Protein AF-A0A6I6CBY4-F1 (afdb_monomer_lite)

Radius of gyration: 18.05 Å; chains: 1; bounding box: 52×43×40 Å

Organism: NCBI:txid324079

Secondary structure (DSSP, 8-state):
------S---------------------------------S-PPPHHHHHHHHHHHHHHHHHHHHHHHHS---HHHHHHHHHHHHHHHHHHHHHHHHHGGGS-TT--SPP--SHHHHHHHHHHHHHHHHHH-HHHHHHHHHHHHHHHHHHH-

pLDDT: mean 78.22, std 24.09, range [28.89, 97.88]

Structure (mmCIF, N/CA/C/O backbone):
data_AF-A0A6I6CBY4-F1
#
_entry.id   AF-A0A6I6CBY4-F1
#
loop_
_atom_site.group_PDB
_atom_site.id
_atom_site.type_symbol
_atom_site.label_atom_id
_atom_site.label_alt_id
_atom_site.label_comp_id
_atom_site.label_asym_id
_atom_site.label_entity_id
_atom_site.label_seq_id
_atom_site.pdbx_PDB_ins_code
_atom_site.Cartn_x
_atom_site.Cartn_y
_atom_site.Cartn_z
_atom_site.occupancy
_atom_site.B_iso_or_equiv
_atom_site.auth_seq_id
_atom_site.auth_comp_id
_atom_site.auth_asym_id
_atom_site.auth_atom_id
_atom_site.pdbx_PDB_model_num
ATOM 1 N N . MET A 1 1 ? -28.819 25.501 15.935 1.00 36.28 1 MET A N 1
ATOM 2 C CA . MET A 1 1 ? -27.438 25.948 16.217 1.00 36.28 1 MET A CA 1
ATOM 3 C C . MET A 1 1 ? -26.568 25.589 15.015 1.00 36.28 1 MET A C 1
ATOM 5 O O . MET A 1 1 ? -26.694 24.476 14.537 1.00 36.28 1 MET A O 1
ATOM 9 N N . LYS A 1 2 ? -25.831 26.589 14.496 1.00 33.28 2 LYS A N 1
ATOM 10 C CA . LYS A 1 2 ? -24.660 26.590 13.577 1.00 33.28 2 LYS A CA 1
ATOM 11 C C . LYS A 1 2 ? -24.433 25.299 12.753 1.00 33.28 2 LYS A C 1
ATOM 13 O O . LYS A 1 2 ? -23.979 24.310 13.299 1.00 33.28 2 LYS A O 1
ATOM 18 N N . LYS A 1 3 ? -24.837 25.220 11.476 1.00 43.25 3 LYS A N 1
ATOM 19 C CA . LYS A 1 3 ? -24.067 25.630 10.272 1.00 43.25 3 LYS A CA 1
ATOM 20 C C . LYS A 1 3 ? -22.561 25.309 10.349 1.00 43.25 3 LYS A C 1
ATOM 22 O O . LYS A 1 3 ? -21.794 26.167 10.767 1.00 43.25 3 LYS A O 1
ATOM 27 N N . LEU A 1 4 ? -22.182 24.127 9.856 1.00 42.66 4 LEU A N 1
ATOM 28 C CA . LEU A 1 4 ? -20.872 23.824 9.258 1.00 42.66 4 LEU A CA 1
ATOM 29 C C . LEU A 1 4 ? -21.092 23.006 7.970 1.00 42.66 4 LEU A C 1
ATOM 31 O O . LEU A 1 4 ? -20.693 21.859 7.841 1.00 42.66 4 LEU A O 1
ATOM 35 N N . LEU A 1 5 ? -21.802 23.618 7.021 1.00 47.25 5 LEU A N 1
ATOM 36 C CA . LEU A 1 5 ? -21.558 23.381 5.600 1.00 47.25 5 LEU A CA 1
ATOM 37 C C . LEU A 1 5 ? -20.353 24.253 5.239 1.00 47.25 5 LEU A C 1
ATOM 39 O O . LEU A 1 5 ? -20.482 25.475 5.352 1.00 47.25 5 LEU A O 1
ATOM 43 N N . SER A 1 6 ? -19.237 23.632 4.843 1.00 42.22 6 SER A N 1
ATOM 44 C CA . SER A 1 6 ? -18.081 24.152 4.072 1.00 42.22 6 SER A CA 1
ATOM 45 C C . SER A 1 6 ? -16.768 23.650 4.681 1.00 42.22 6 SER A C 1
ATOM 47 O O . SER A 1 6 ? -16.496 24.007 5.819 1.00 42.22 6 SER A O 1
ATOM 49 N N . LEU A 1 7 ? -15.982 22.902 3.886 1.00 40.72 7 LEU A N 1
ATOM 50 C CA . LEU A 1 7 ? -14.691 22.209 4.127 1.00 40.72 7 LEU A CA 1
ATOM 51 C C . LEU A 1 7 ? -14.928 20.686 4.075 1.00 40.72 7 LEU A C 1
ATOM 53 O O . LEU A 1 7 ? -15.318 20.112 5.074 1.00 40.72 7 LEU A O 1
ATOM 57 N N . LEU A 1 8 ? -14.816 19.960 2.959 1.00 42.56 8 LEU A N 1
ATOM 58 C CA . LEU A 1 8 ? -13.943 20.109 1.797 1.00 42.56 8 LEU A CA 1
ATOM 59 C C . LEU A 1 8 ? -14.750 20.080 0.486 1.00 42.56 8 LEU A C 1
ATOM 61 O O . LEU A 1 8 ? -15.065 19.032 -0.066 1.00 42.56 8 LEU A O 1
ATOM 65 N N . GLY A 1 9 ? -15.036 21.263 -0.048 1.00 39.62 9 GLY A N 1
ATOM 66 C CA . GLY A 1 9 ? -15.178 21.456 -1.485 1.00 39.62 9 GLY A CA 1
ATOM 67 C C . GLY A 1 9 ? -13.878 22.068 -1.988 1.00 39.62 9 GLY A C 1
ATOM 68 O O . GLY A 1 9 ? -13.760 23.287 -1.984 1.00 39.62 9 GLY A O 1
ATOM 69 N N . ALA A 1 10 ? -12.893 21.235 -2.333 1.00 45.28 10 ALA A N 1
ATOM 70 C CA . ALA A 1 10 ? -11.684 21.634 -3.061 1.00 45.28 10 ALA A CA 1
ATOM 71 C C . ALA A 1 10 ? -10.936 20.413 -3.633 1.00 45.28 10 ALA A C 1
ATOM 73 O O . ALA A 1 10 ? -9.738 20.267 -3.447 1.00 45.28 10 ALA A O 1
ATOM 74 N N . MET A 1 11 ? -11.636 19.546 -4.362 1.00 42.03 11 MET A N 1
ATOM 75 C CA . MET A 1 11 ? -11.026 18.826 -5.488 1.00 42.03 11 MET A CA 1
ATOM 76 C C . MET A 1 11 ? -11.935 18.998 -6.706 1.00 42.03 11 MET A C 1
ATOM 78 O O . MET A 1 11 ? -12.418 18.062 -7.329 1.00 42.03 11 MET A O 1
ATOM 82 N N . GLY A 1 12 ? -12.247 20.264 -6.990 1.00 35.22 12 GLY A N 1
ATOM 83 C CA . GLY A 1 12 ? -12.874 20.662 -8.235 1.00 35.22 12 GLY A CA 1
ATOM 84 C C . GLY A 1 12 ? -11.815 20.752 -9.326 1.00 35.22 12 GLY A C 1
ATOM 85 O O . GLY A 1 12 ? -10.991 21.656 -9.299 1.00 35.22 12 GLY A O 1
ATOM 86 N N . MET A 1 13 ? -11.913 19.833 -10.284 1.00 40.59 13 MET A N 1
ATOM 87 C CA . MET A 1 13 ? -11.533 19.991 -11.689 1.00 40.59 13 MET A CA 1
ATOM 88 C C . MET A 1 13 ? -10.071 20.346 -11.993 1.00 40.59 13 MET A C 1
ATOM 90 O O . MET A 1 13 ? -9.688 21.509 -12.065 1.00 40.59 13 MET A O 1
ATOM 94 N N . VAL A 1 14 ? -9.327 19.331 -12.433 1.00 37.75 14 VAL A N 1
ATOM 95 C CA . VAL A 1 14 ? -8.449 19.492 -13.597 1.00 37.75 14 VAL A CA 1
ATOM 96 C C . VAL A 1 14 ? -8.928 18.513 -14.666 1.00 37.75 14 VAL A C 1
ATOM 98 O O . VAL A 1 14 ? -8.346 17.464 -14.907 1.00 37.75 14 VAL A O 1
ATOM 101 N N . ALA A 1 15 ? -10.033 18.871 -15.320 1.00 46.22 15 ALA A N 1
ATOM 102 C CA . ALA A 1 15 ? -10.221 18.488 -16.709 1.00 46.22 15 ALA A CA 1
ATOM 103 C C . ALA A 1 15 ? -9.333 19.424 -17.540 1.00 46.22 15 ALA A C 1
ATOM 105 O O . ALA A 1 15 ? -9.783 20.454 -18.033 1.00 46.22 15 ALA A O 1
ATOM 106 N N . THR A 1 16 ? -8.051 19.090 -17.658 1.00 37.22 16 THR A N 1
ATOM 107 C CA . THR A 1 16 ? -7.245 19.561 -18.783 1.00 37.22 16 THR A CA 1
ATOM 108 C C . THR A 1 16 ? -7.003 18.356 -19.661 1.00 37.22 16 THR A C 1
ATOM 110 O O . THR A 1 16 ? -6.182 17.497 -19.350 1.00 37.22 16 THR A O 1
ATOM 113 N N . SER A 1 17 ? -7.750 18.292 -20.756 1.00 43.53 17 SER A N 1
ATOM 114 C CA . SER A 1 17 ? -7.393 17.519 -21.933 1.00 43.53 17 SER A CA 1
ATOM 115 C C . SER A 1 17 ? -6.027 17.991 -22.429 1.00 43.53 17 SER A C 1
ATOM 117 O O . SER A 1 17 ? -5.928 18.902 -23.248 1.00 43.53 17 SER A O 1
ATOM 119 N N . SER A 1 18 ? -4.978 17.383 -21.900 1.00 28.89 18 SER A N 1
ATOM 120 C CA . SER A 1 18 ? -3.645 17.434 -22.472 1.00 28.89 18 SER A CA 1
ATOM 121 C C . SER A 1 18 ? -3.073 16.052 -22.251 1.00 28.89 18 SER A C 1
ATOM 123 O O . SER A 1 18 ? -2.771 15.674 -21.123 1.00 28.89 18 SER A O 1
ATOM 125 N N . SER A 1 19 ? -2.989 15.280 -23.328 1.00 45.91 19 SER A N 1
ATOM 126 C CA . SER A 1 19 ? -2.188 14.070 -23.391 1.00 45.91 19 SER A CA 1
ATOM 127 C C . SER A 1 19 ? -0.743 14.461 -23.099 1.00 45.91 19 SER A C 1
ATOM 129 O O . SER A 1 19 ? 0.022 14.769 -24.008 1.00 45.91 19 SER A O 1
ATOM 131 N N . VAL A 1 20 ? -0.374 14.513 -21.825 1.00 33.72 20 VAL A N 1
ATOM 132 C CA . VAL A 1 20 ? 1.024 14.517 -21.430 1.00 33.72 20 VAL A CA 1
ATOM 133 C C . VAL A 1 20 ? 1.330 13.063 -21.156 1.00 33.72 20 VAL A C 1
ATOM 135 O O . VAL A 1 20 ? 1.165 12.566 -20.046 1.00 33.72 20 VAL A O 1
ATOM 138 N N . ALA A 1 21 ? 1.734 12.363 -22.217 1.00 40.25 21 ALA A N 1
ATOM 139 C CA . ALA A 1 21 ? 2.659 11.264 -22.038 1.00 40.25 21 ALA A CA 1
ATOM 140 C C . ALA A 1 21 ? 3.824 11.863 -21.246 1.00 40.25 21 ALA A C 1
ATOM 142 O O . ALA A 1 21 ? 4.615 12.640 -21.787 1.00 40.25 21 ALA A O 1
ATOM 143 N N . VAL A 1 22 ? 3.862 11.599 -19.941 1.00 36.16 22 VAL A N 1
ATOM 144 C CA . VAL A 1 22 ? 5.054 11.855 -19.147 1.00 36.16 22 VAL A CA 1
ATOM 145 C C . VAL A 1 22 ? 6.047 10.839 -19.674 1.00 36.16 22 VAL A C 1
ATOM 147 O O . VAL A 1 22 ? 6.056 9.682 -19.265 1.00 36.16 22 VAL A O 1
ATOM 150 N N . ALA A 1 23 ? 6.797 11.252 -20.693 1.00 36.75 23 ALA A N 1
ATOM 151 C CA . ALA A 1 23 ? 7.976 10.544 -21.124 1.00 36.75 23 ALA A CA 1
ATOM 152 C C . ALA A 1 23 ? 8.842 10.411 -19.874 1.00 36.75 23 ALA A C 1
ATOM 154 O O . ALA A 1 23 ? 9.365 11.407 -19.369 1.00 36.75 23 ALA A O 1
ATOM 155 N N . CYS A 1 24 ? 8.912 9.191 -19.339 1.00 39.94 24 CYS A N 1
ATOM 156 C CA . CYS A 1 24 ? 9.954 8.784 -18.419 1.00 39.94 24 CYS A CA 1
ATOM 157 C C . CYS A 1 24 ? 11.262 9.199 -19.086 1.00 39.94 24 CYS A C 1
ATOM 159 O O . CYS A 1 24 ? 11.639 8.641 -20.116 1.00 39.94 24 CYS A O 1
ATOM 161 N N . GLY A 1 25 ? 11.863 10.276 -18.583 1.00 32.94 25 GLY A N 1
ATOM 162 C CA . GLY A 1 25 ? 13.122 10.770 -19.099 1.00 32.94 25 GLY A CA 1
ATOM 163 C C . GLY A 1 25 ? 14.129 9.639 -19.017 1.00 32.94 25 GLY A C 1
ATOM 164 O O . GLY A 1 25 ? 14.430 9.157 -17.927 1.00 32.94 25 GLY A O 1
ATOM 165 N N . ASN A 1 26 ? 14.599 9.205 -20.184 1.00 44.56 26 ASN A N 1
ATOM 166 C CA . ASN A 1 26 ? 15.869 8.521 -20.314 1.00 44.56 26 ASN A CA 1
ATOM 167 C C . ASN A 1 26 ? 16.927 9.397 -19.641 1.00 44.56 26 ASN A C 1
ATOM 169 O O . ASN A 1 26 ? 17.328 10.408 -20.213 1.00 44.56 26 ASN A O 1
ATOM 173 N N . ASP A 1 27 ? 17.394 8.975 -18.476 1.00 39.56 27 ASP A N 1
ATOM 174 C CA . ASP A 1 27 ? 18.787 9.169 -18.113 1.00 39.56 27 ASP A CA 1
ATOM 175 C C . ASP A 1 27 ? 19.404 7.788 -17.912 1.00 39.56 27 ASP A C 1
ATOM 177 O O . ASP A 1 27 ? 19.101 7.037 -16.982 1.00 39.56 27 ASP A O 1
ATOM 181 N N . ASP A 1 28 ? 20.226 7.440 -18.894 1.00 46.62 28 ASP A N 1
ATOM 182 C CA . ASP A 1 28 ? 21.094 6.285 -18.915 1.00 46.62 28 ASP A CA 1
ATOM 183 C C . ASP A 1 28 ? 22.046 6.264 -17.707 1.00 46.62 28 ASP A C 1
ATOM 185 O O . ASP A 1 28 ? 22.481 7.287 -17.181 1.00 46.62 28 ASP A O 1
ATOM 189 N N . THR A 1 29 ? 22.500 5.048 -17.394 1.00 42.84 29 THR A N 1
ATOM 190 C CA . THR A 1 29 ? 23.693 4.693 -16.603 1.00 42.84 29 THR A CA 1
ATOM 191 C C . THR A 1 29 ? 23.651 4.858 -15.076 1.00 42.84 29 THR A C 1
ATOM 193 O O . THR A 1 29 ? 24.154 5.824 -14.513 1.00 42.84 29 THR A O 1
ATOM 196 N N . LYS A 1 30 ? 23.296 3.762 -14.387 1.00 33.50 30 LYS A N 1
ATOM 197 C CA . LYS A 1 30 ? 24.282 2.874 -13.728 1.00 33.50 30 LYS A CA 1
ATOM 198 C C . LYS A 1 30 ? 23.627 1.573 -13.253 1.00 33.50 30 LYS A C 1
ATOM 200 O O . LYS A 1 30 ? 22.720 1.570 -12.430 1.00 33.50 30 LYS A O 1
ATOM 205 N N . LYS A 1 31 ? 24.125 0.453 -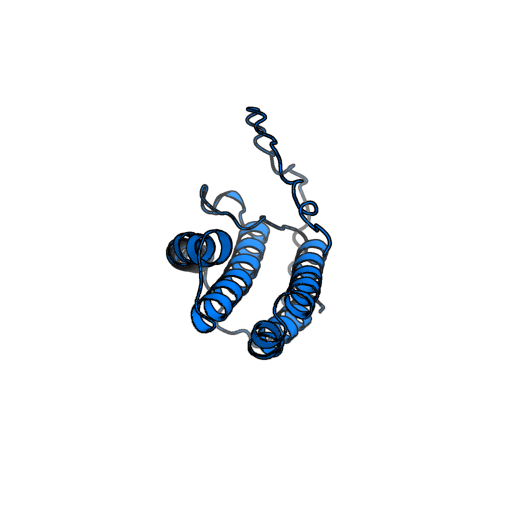13.788 1.00 42.00 31 LYS A N 1
ATOM 206 C CA . LYS A 1 31 ? 23.988 -0.877 -13.187 1.00 42.00 31 LYS A CA 1
ATOM 207 C C . LYS A 1 31 ? 24.752 -0.861 -11.865 1.00 42.00 31 LYS A C 1
ATOM 209 O O . LYS A 1 31 ? 25.959 -1.078 -11.890 1.00 42.00 31 LYS A O 1
ATOM 214 N N . ASP A 1 32 ? 24.067 -0.669 -10.749 1.00 31.92 32 ASP A N 1
ATOM 215 C CA . ASP A 1 32 ? 24.584 -1.132 -9.467 1.00 31.92 32 ASP A CA 1
ATOM 216 C C . ASP A 1 32 ? 23.878 -2.441 -9.132 1.00 31.92 32 ASP A C 1
ATOM 218 O O . ASP A 1 32 ? 22.689 -2.514 -8.832 1.00 31.92 32 ASP A O 1
ATOM 222 N N . SER A 1 33 ? 24.644 -3.508 -9.344 1.00 42.62 33 SER A N 1
ATOM 223 C CA . SER A 1 33 ? 24.302 -4.873 -8.979 1.00 42.62 33 SER A CA 1
ATOM 224 C C . SER A 1 33 ? 24.484 -4.994 -7.472 1.00 42.62 33 SER A C 1
ATOM 226 O O . SER A 1 33 ? 25.548 -5.412 -7.024 1.00 42.62 33 SER A O 1
ATOM 228 N N . ASP A 1 34 ? 23.484 -4.590 -6.694 1.00 35.72 34 ASP A N 1
ATOM 229 C CA . ASP A 1 34 ? 23.506 -4.831 -5.254 1.00 35.72 34 ASP A CA 1
ATOM 230 C C . ASP A 1 34 ? 22.854 -6.187 -4.962 1.00 35.72 34 ASP A C 1
ATOM 232 O O . ASP A 1 34 ? 21.641 -6.336 -4.825 1.00 35.72 34 ASP A O 1
ATOM 236 N N . SER A 1 35 ? 23.700 -7.217 -4.974 1.00 41.91 35 SER A N 1
ATOM 237 C CA . SER A 1 35 ? 23.389 -8.580 -4.547 1.00 41.91 35 SER A CA 1
ATOM 238 C C . SER A 1 35 ? 23.310 -8.620 -3.015 1.00 41.91 35 SER A C 1
ATOM 240 O O . SER A 1 35 ? 24.173 -9.196 -2.346 1.00 41.91 35 SER A O 1
ATOM 242 N N . GLY A 1 36 ? 22.271 -8.003 -2.456 1.00 30.64 36 GLY A N 1
ATOM 243 C CA . GLY A 1 36 ? 21.900 -8.129 -1.051 1.00 30.64 36 GLY A CA 1
ATOM 244 C C . GLY A 1 36 ? 21.148 -9.436 -0.821 1.00 30.64 36 GLY A C 1
ATOM 245 O O . GLY A 1 36 ? 19.958 -9.538 -1.097 1.00 30.64 36 GLY A O 1
ATOM 246 N N . ASN A 1 37 ? 21.862 -10.451 -0.338 1.00 39.78 37 ASN A N 1
ATOM 247 C CA . ASN A 1 37 ? 21.312 -11.737 0.080 1.00 39.78 37 ASN A CA 1
ATOM 248 C C . ASN A 1 37 ? 20.510 -11.559 1.384 1.00 39.78 37 ASN A C 1
ATOM 250 O O . ASN A 1 37 ? 21.007 -11.848 2.472 1.00 39.78 37 ASN A O 1
ATOM 254 N N . GLU A 1 38 ? 19.287 -11.046 1.282 1.00 37.84 38 GLU A N 1
ATOM 255 C CA . GLU A 1 38 ? 18.284 -11.134 2.339 1.00 37.84 38 GLU A CA 1
ATOM 256 C C . GLU A 1 38 ? 17.363 -12.308 2.026 1.00 37.84 38 GLU A C 1
ATOM 258 O O . GLU A 1 38 ? 17.034 -12.565 0.872 1.00 37.84 38 GLU A O 1
ATOM 263 N N . THR A 1 39 ? 17.004 -13.071 3.053 1.00 41.09 39 THR A N 1
ATOM 264 C CA . THR A 1 39 ? 16.187 -14.283 2.960 1.00 41.09 39 THR A CA 1
ATOM 265 C C . THR A 1 39 ? 14.786 -13.900 2.480 1.00 41.09 39 THR A C 1
ATOM 267 O O . THR A 1 39 ? 13.889 -13.632 3.276 1.00 41.09 39 THR A O 1
ATOM 270 N N . SER A 1 40 ? 14.637 -13.774 1.166 1.00 40.59 40 SER A N 1
ATOM 271 C CA . SER A 1 40 ? 13.462 -13.238 0.508 1.00 40.59 40 SER A CA 1
ATOM 272 C C . SER A 1 40 ? 12.412 -14.332 0.366 1.00 40.59 40 SER A C 1
ATOM 274 O O . SER A 1 40 ? 12.693 -15.465 -0.031 1.00 40.59 40 SER A O 1
ATOM 276 N N . GLU A 1 41 ? 11.164 -13.989 0.688 1.00 46.50 41 GLU A N 1
ATOM 277 C CA . GLU A 1 41 ? 10.025 -14.658 0.061 1.00 46.50 41 GLU A CA 1
ATOM 278 C C . GLU A 1 41 ? 10.298 -14.763 -1.447 1.00 46.50 41 GLU A C 1
ATOM 280 O O . GLU A 1 41 ? 10.887 -13.826 -1.995 1.00 46.50 41 GLU A O 1
ATOM 285 N N . PRO A 1 42 ? 9.916 -15.865 -2.120 1.00 54.56 42 PRO A N 1
ATOM 286 C CA . PRO A 1 42 ? 10.210 -16.036 -3.536 1.00 54.56 42 PRO A CA 1
ATOM 287 C C . PRO A 1 42 ? 9.722 -14.807 -4.301 1.00 54.56 42 PRO A C 1
ATOM 289 O O . PRO A 1 42 ? 8.523 -14.524 -4.360 1.00 54.56 42 PRO A O 1
ATOM 292 N N . GLU A 1 43 ? 10.680 -14.037 -4.809 1.00 74.12 43 GLU A N 1
ATOM 293 C CA . GLU A 1 43 ? 10.402 -12.805 -5.521 1.00 74.12 43 GLU A CA 1
ATOM 294 C C . GLU A 1 43 ? 9.697 -13.195 -6.819 1.00 74.12 43 GLU A C 1
ATOM 296 O O . GLU A 1 43 ? 10.230 -13.963 -7.621 1.00 74.12 43 GLU A O 1
ATOM 301 N N . LEU A 1 44 ? 8.451 -12.743 -6.974 1.00 84.00 44 LEU A N 1
ATOM 302 C CA . LEU A 1 44 ? 7.682 -12.987 -8.189 1.00 84.00 44 LEU A CA 1
ATOM 303 C C . LEU A 1 44 ? 8.471 -12.460 -9.389 1.00 84.00 44 LEU A C 1
ATOM 305 O O . LEU A 1 44 ? 9.043 -11.367 -9.325 1.00 84.00 44 LEU A O 1
ATOM 309 N N . SER A 1 45 ? 8.447 -13.191 -10.503 1.00 92.69 45 SER A N 1
ATOM 310 C CA . SER A 1 45 ? 8.902 -12.626 -11.773 1.00 92.69 45 SER A CA 1
ATOM 311 C C . SER A 1 45 ? 8.087 -11.373 -12.114 1.00 92.69 45 SER A C 1
ATOM 313 O O . SER A 1 45 ? 6.959 -11.201 -11.645 1.00 92.69 45 SER A O 1
ATOM 315 N N . LEU A 1 46 ? 8.634 -10.490 -12.958 1.00 91.88 46 LEU A N 1
ATOM 316 C CA . LEU A 1 46 ? 7.926 -9.274 -13.371 1.00 91.88 46 LEU A CA 1
ATOM 317 C C . LEU A 1 46 ? 6.532 -9.592 -13.936 1.00 91.88 46 LEU A C 1
ATOM 319 O O . LEU A 1 46 ? 5.565 -8.928 -13.576 1.00 91.88 46 LEU A O 1
ATOM 323 N N . ASP A 1 47 ? 6.413 -10.626 -14.769 1.00 93.62 47 ASP A N 1
ATOM 324 C CA . ASP A 1 47 ? 5.133 -11.012 -15.369 1.00 93.62 47 ASP A CA 1
ATOM 325 C C . ASP A 1 47 ? 4.133 -11.532 -14.320 1.00 93.62 47 ASP A C 1
ATOM 327 O O . ASP A 1 47 ? 2.954 -11.177 -14.369 1.00 93.62 47 ASP A O 1
ATOM 331 N N . GLU A 1 48 ? 4.585 -12.308 -13.329 1.00 95.50 48 GLU A N 1
ATOM 332 C CA . GLU A 1 48 ? 3.739 -12.762 -12.214 1.00 95.50 48 GLU A CA 1
ATOM 333 C C . GLU A 1 48 ? 3.313 -11.602 -11.309 1.00 95.50 48 GLU A C 1
ATOM 335 O O . GLU A 1 48 ? 2.159 -11.537 -10.878 1.00 95.50 48 GLU A O 1
ATOM 340 N N . LEU A 1 49 ? 4.225 -10.664 -11.042 1.00 94.50 49 LEU A N 1
ATOM 341 C CA . LEU A 1 49 ? 3.935 -9.465 -10.267 1.00 94.50 49 LEU A CA 1
ATOM 342 C C . LEU A 1 49 ? 2.895 -8.600 -10.982 1.00 94.50 49 LEU A C 1
ATOM 344 O O . LEU A 1 49 ? 1.925 -8.188 -10.353 1.00 94.50 49 LEU A O 1
ATOM 348 N N . VAL A 1 50 ? 3.050 -8.377 -12.289 1.00 94.94 50 VAL A N 1
ATOM 349 C CA . VAL A 1 50 ? 2.095 -7.626 -13.120 1.00 94.94 50 VAL A CA 1
ATOM 350 C C . VAL A 1 50 ? 0.740 -8.334 -13.183 1.00 94.94 50 VAL A C 1
ATOM 352 O O . VAL A 1 50 ? -0.297 -7.676 -13.086 1.00 94.94 50 VAL A O 1
ATOM 355 N N . ALA A 1 51 ? 0.715 -9.661 -13.321 1.00 95.88 51 ALA A N 1
ATOM 356 C CA . ALA A 1 51 ? -0.528 -10.431 -13.346 1.00 95.88 51 ALA A CA 1
ATOM 357 C C . ALA A 1 51 ? -1.290 -10.322 -12.017 1.00 95.88 51 ALA A C 1
ATOM 359 O O . ALA A 1 51 ? -2.476 -9.988 -12.008 1.00 95.88 51 ALA A O 1
ATOM 360 N N . LYS A 1 52 ? -0.599 -10.526 -10.890 1.00 95.94 52 LYS A N 1
ATOM 361 C CA . LYS A 1 52 ? -1.197 -10.409 -9.554 1.00 95.94 52 LYS A CA 1
ATOM 362 C C . LYS A 1 52 ? -1.607 -8.971 -9.236 1.00 95.94 52 LYS A C 1
ATOM 364 O O . LYS A 1 52 ? -2.645 -8.744 -8.623 1.00 95.94 52 LYS A O 1
ATOM 369 N N . HIS A 1 53 ? -0.830 -7.996 -9.698 1.00 95.12 53 HIS A N 1
ATOM 370 C CA . HIS A 1 53 ? -1.165 -6.584 -9.594 1.00 95.12 53 HIS A CA 1
ATOM 371 C C . HIS A 1 53 ? -2.494 -6.267 -10.290 1.00 95.12 53 HIS A C 1
ATOM 373 O O . HIS A 1 53 ? -3.374 -5.667 -9.678 1.00 95.12 53 HIS A O 1
ATOM 379 N N . LYS A 1 54 ? -2.674 -6.726 -11.536 1.00 95.50 54 LYS A N 1
ATOM 380 C CA . LYS A 1 54 ? -3.930 -6.568 -12.289 1.00 95.50 54 LYS A CA 1
ATOM 381 C C . LYS A 1 54 ? -5.110 -7.220 -11.576 1.00 95.50 54 LYS A C 1
ATOM 383 O O . LYS A 1 54 ? -6.133 -6.574 -11.388 1.00 95.50 54 LYS A O 1
ATOM 388 N N . GLU A 1 55 ? -4.940 -8.456 -11.109 1.00 95.75 55 GLU A N 1
ATOM 389 C CA . GLU A 1 55 ? -5.986 -9.171 -10.367 1.00 95.75 55 GLU A CA 1
ATOM 390 C C . GLU A 1 55 ? -6.435 -8.402 -9.114 1.00 95.75 55 GLU A C 1
ATOM 392 O O . GLU A 1 55 ? -7.626 -8.320 -8.808 1.00 95.75 55 GLU A O 1
ATOM 397 N N . MET A 1 56 ? -5.482 -7.829 -8.377 1.00 95.88 56 MET A N 1
ATOM 398 C CA . MET A 1 56 ? -5.782 -7.038 -7.187 1.00 95.88 56 MET A CA 1
ATOM 399 C C . MET A 1 56 ? -6.409 -5.689 -7.538 1.00 95.88 56 MET A C 1
ATOM 401 O O . MET A 1 56 ? -7.312 -5.250 -6.830 1.00 95.88 56 MET A O 1
ATOM 405 N N . LEU A 1 57 ? -5.989 -5.058 -8.636 1.00 94.94 57 LEU A N 1
ATOM 406 C CA . LEU A 1 57 ? -6.555 -3.797 -9.109 1.00 94.94 57 LEU A CA 1
ATOM 407 C C . LEU A 1 57 ? -8.029 -3.967 -9.511 1.00 94.94 57 LEU A C 1
ATOM 409 O O . LEU A 1 57 ? -8.864 -3.155 -9.118 1.00 94.94 57 LEU A O 1
ATOM 413 N N . ASP A 1 58 ? -8.366 -5.063 -10.197 1.00 94.69 58 ASP A N 1
ATOM 414 C CA . ASP A 1 58 ? -9.742 -5.384 -10.606 1.00 94.69 58 ASP A CA 1
ATOM 415 C C . ASP A 1 58 ? -10.693 -5.561 -9.409 1.00 94.69 58 ASP A C 1
ATOM 417 O O . ASP A 1 58 ? -11.887 -5.268 -9.504 1.00 94.69 58 ASP A O 1
ATOM 421 N N . LYS A 1 59 ? -10.171 -6.015 -8.263 1.00 95.56 59 LYS A N 1
ATOM 422 C CA . LYS A 1 59 ? -10.919 -6.122 -6.997 1.00 95.56 59 LYS A CA 1
ATOM 423 C C . LYS A 1 59 ? -10.970 -4.796 -6.244 1.00 95.56 59 LYS A C 1
ATOM 425 O O . LYS A 1 59 ? -11.990 -4.472 -5.637 1.00 95.56 59 LYS A O 1
ATOM 430 N N . TYR A 1 60 ? -9.876 -4.043 -6.286 1.00 95.25 60 TYR A N 1
ATOM 431 C CA . TYR A 1 60 ? -9.725 -2.789 -5.566 1.00 95.25 60 TYR A CA 1
ATOM 432 C C . TYR A 1 60 ? -10.635 -1.695 -6.114 1.00 95.25 60 TYR A C 1
ATOM 434 O O . TYR A 1 60 ? -11.383 -1.112 -5.343 1.00 95.25 60 TYR A O 1
ATOM 442 N N . VAL A 1 61 ? -10.647 -1.456 -7.428 1.00 93.88 61 VAL A N 1
ATOM 443 C CA . VAL A 1 61 ? -11.419 -0.362 -8.050 1.00 93.88 61 VAL A CA 1
ATOM 444 C C . VAL A 1 61 ? -12.909 -0.349 -7.653 1.00 93.88 61 VAL A C 1
ATOM 446 O O . VAL A 1 61 ? -13.410 0.701 -7.241 1.00 93.88 61 VAL A O 1
ATOM 449 N N . PRO A 1 62 ? -13.667 -1.464 -7.730 1.00 94.38 62 PRO A N 1
ATOM 450 C CA . PRO A 1 62 ? -15.062 -1.454 -7.288 1.00 94.38 62 PRO A CA 1
ATOM 451 C C . PRO A 1 62 ? -15.207 -1.278 -5.769 1.00 94.38 62 PRO A C 1
ATOM 453 O O . PRO A 1 62 ? -16.181 -0.671 -5.325 1.00 94.38 62 PRO A O 1
ATOM 456 N N . LEU A 1 63 ? -14.263 -1.786 -4.973 1.00 95.19 63 LEU A N 1
ATOM 457 C CA . LEU A 1 63 ? -14.279 -1.644 -3.517 1.00 95.19 63 LEU A CA 1
ATOM 458 C C . LEU A 1 63 ? -13.961 -0.208 -3.079 1.00 95.19 63 LEU A C 1
ATOM 460 O O . LEU A 1 63 ? -14.668 0.333 -2.233 1.00 95.19 63 LEU A O 1
ATOM 464 N N . GLU A 1 64 ? -12.959 0.421 -3.689 1.00 94.00 64 GLU A N 1
ATOM 465 C CA . GLU A 1 64 ? -12.604 1.829 -3.503 1.00 94.00 64 GLU A CA 1
ATOM 466 C C . GLU A 1 64 ? -13.824 2.709 -3.766 1.00 94.00 64 GLU A C 1
ATOM 468 O O . GLU A 1 64 ? -14.177 3.541 -2.935 1.00 94.00 64 GLU A O 1
ATOM 473 N N . LYS A 1 65 ? -14.557 2.445 -4.853 1.00 93.88 65 LYS A N 1
ATOM 474 C CA . LYS A 1 65 ? -15.799 3.161 -5.150 1.00 93.88 65 LYS A CA 1
ATOM 475 C C . LYS A 1 65 ? -16.846 3.027 -4.040 1.00 93.88 65 LYS A C 1
ATOM 477 O O . LYS A 1 65 ? -17.492 4.008 -3.695 1.00 93.88 65 LYS A O 1
ATOM 482 N N . ILE A 1 66 ? -17.023 1.837 -3.463 1.00 95.00 66 ILE A N 1
ATOM 483 C CA . ILE A 1 66 ? -17.941 1.641 -2.326 1.00 95.00 66 ILE A CA 1
ATOM 484 C C . ILE A 1 66 ? -17.459 2.423 -1.101 1.00 95.00 66 ILE A C 1
ATOM 486 O O . ILE A 1 66 ? -18.277 2.994 -0.383 1.00 95.00 66 ILE A O 1
ATOM 490 N N . VAL A 1 67 ? -16.146 2.444 -0.860 1.00 92.69 67 VAL A N 1
ATOM 491 C CA . VAL A 1 67 ? -15.557 3.133 0.290 1.00 92.69 67 VAL A CA 1
ATOM 492 C C . VAL A 1 67 ? -15.662 4.653 0.171 1.00 92.69 67 VAL A C 1
ATOM 494 O O . VAL A 1 67 ? -15.936 5.308 1.173 1.00 92.69 67 VAL A O 1
ATOM 497 N N . VAL A 1 68 ? -15.475 5.194 -1.033 1.00 90.88 68 VAL A N 1
ATOM 498 C CA . VAL A 1 68 ? -15.480 6.638 -1.307 1.00 90.88 68 VAL A CA 1
ATOM 499 C C . VAL A 1 68 ? -16.897 7.183 -1.495 1.00 90.88 68 VAL A C 1
ATOM 501 O O . VAL A 1 68 ? -17.239 8.208 -0.909 1.00 90.88 68 VAL A O 1
ATOM 504 N N . ASP A 1 69 ? -17.731 6.507 -2.291 1.00 93.19 69 ASP A N 1
ATOM 505 C CA . ASP A 1 69 ? -19.040 7.029 -2.713 1.00 93.19 69 ASP A CA 1
ATOM 506 C C . ASP A 1 69 ? -20.217 6.471 -1.892 1.00 93.19 69 ASP A C 1
ATOM 508 O O . ASP A 1 69 ? -21.361 6.897 -2.079 1.00 93.19 69 ASP A O 1
ATOM 512 N N . GLY A 1 70 ? -19.976 5.471 -1.040 1.00 92.00 70 GLY A N 1
ATOM 513 C CA . GLY A 1 70 ? -21.020 4.687 -0.381 1.00 92.00 70 GLY A CA 1
ATOM 514 C C . GLY A 1 70 ? -20.965 4.693 1.146 1.00 92.00 70 GLY A C 1
ATOM 515 O O . GLY A 1 70 ? -20.334 5.530 1.785 1.00 92.00 70 GLY A O 1
ATOM 516 N N . GLU A 1 71 ? -21.652 3.713 1.736 1.00 94.62 71 GLU A N 1
ATOM 517 C CA . GLU A 1 71 ? -21.617 3.416 3.171 1.00 94.62 71 GLU A CA 1
ATOM 518 C C . GLU A 1 71 ? -20.894 2.073 3.388 1.00 94.62 71 GLU A C 1
ATOM 520 O O . GLU A 1 71 ? -21.544 1.032 3.522 1.00 94.62 71 GLU A O 1
ATOM 525 N N . PRO A 1 72 ? -19.548 2.045 3.364 1.00 96.00 72 PRO A N 1
ATOM 526 C CA . PRO A 1 72 ? -18.804 0.796 3.476 1.00 96.00 72 PRO A CA 1
ATOM 527 C C . PRO A 1 72 ? -18.918 0.202 4.885 1.00 96.00 72 PRO A C 1
ATOM 529 O O . PRO A 1 72 ? -18.960 0.924 5.893 1.00 96.00 72 PRO A O 1
ATOM 532 N N . THR A 1 73 ? -18.871 -1.126 4.983 1.00 97.56 73 THR A N 1
ATOM 533 C CA . THR A 1 73 ? -18.664 -1.798 6.271 1.00 97.56 73 THR A CA 1
ATOM 534 C C . THR A 1 73 ? -17.245 -1.555 6.790 1.00 97.56 73 THR A C 1
ATOM 536 O O . THR A 1 73 ? -16.351 -1.105 6.066 1.00 97.56 73 THR A O 1
ATOM 539 N N . PHE A 1 74 ? -17.017 -1.864 8.066 1.00 95.94 74 PHE A N 1
ATOM 540 C CA . PHE A 1 74 ? -15.679 -1.801 8.646 1.00 95.94 74 PHE A CA 1
ATOM 541 C C . PHE A 1 74 ? -14.698 -2.720 7.904 1.00 95.94 74 PHE A C 1
ATOM 543 O O . PHE A 1 74 ? -13.607 -2.293 7.531 1.00 95.94 74 PHE A O 1
ATOM 550 N N . GLU A 1 75 ? -15.115 -3.948 7.609 1.00 97.81 75 GLU A N 1
ATOM 551 C CA . GLU A 1 75 ? -14.316 -4.948 6.897 1.00 97.81 75 GLU A CA 1
ATOM 552 C C . GLU A 1 75 ? -13.973 -4.486 5.482 1.00 97.81 75 GLU A C 1
ATOM 554 O O . GLU A 1 75 ? -12.849 -4.683 5.033 1.00 97.81 75 GLU A O 1
ATOM 559 N N . GLN A 1 76 ? -14.904 -3.816 4.797 1.00 97.38 76 GLN A N 1
ATOM 560 C CA . GLN A 1 76 ? -14.657 -3.244 3.474 1.00 97.38 76 GLN A CA 1
ATOM 561 C C . GLN A 1 76 ? -13.608 -2.130 3.517 1.00 97.38 76 GLN A C 1
ATOM 563 O O . GLN A 1 76 ? -12.735 -2.094 2.653 1.00 97.38 76 GLN A O 1
ATOM 568 N N . ARG A 1 77 ? -13.631 -1.261 4.538 1.00 96.62 77 ARG A N 1
ATOM 569 C CA . ARG A 1 77 ? -12.584 -0.240 4.729 1.00 96.62 77 ARG A CA 1
ATOM 570 C C . ARG A 1 77 ? -11.219 -0.871 5.005 1.00 96.62 77 ARG A C 1
ATOM 572 O O . ARG A 1 77 ? -10.223 -0.435 4.427 1.00 96.62 77 ARG A O 1
ATOM 579 N N . VAL A 1 78 ? -11.170 -1.896 5.858 1.00 97.56 78 VAL A N 1
ATOM 580 C CA . VAL A 1 78 ? -9.936 -2.639 6.167 1.00 97.56 78 VAL A CA 1
ATOM 581 C C . VAL A 1 78 ? -9.385 -3.308 4.909 1.00 97.56 78 VAL A C 1
ATOM 583 O O . VAL A 1 78 ? -8.213 -3.127 4.589 1.00 97.56 78 VAL A O 1
ATOM 586 N N . GLU A 1 79 ? -10.220 -4.039 4.173 1.00 97.69 79 GLU A N 1
ATOM 587 C CA . GLU A 1 79 ? -9.809 -4.745 2.960 1.00 97.69 79 GLU A CA 1
ATOM 588 C C . GLU A 1 79 ? -9.343 -3.774 1.870 1.00 97.69 79 GLU A C 1
ATOM 590 O O . GLU A 1 79 ? -8.292 -3.982 1.269 1.00 97.69 79 GLU A O 1
ATOM 595 N N . CYS A 1 80 ? -10.055 -2.660 1.678 1.00 96.00 80 CYS A N 1
ATOM 596 C CA . CYS A 1 80 ? -9.680 -1.627 0.714 1.00 96.00 80 CYS A CA 1
ATOM 597 C C . CYS A 1 80 ? -8.277 -1.073 0.995 1.00 96.00 80 CYS A C 1
ATOM 599 O O . CYS A 1 80 ? -7.455 -0.965 0.087 1.00 96.00 80 CYS A O 1
ATOM 601 N N . ASN A 1 81 ? -7.969 -0.778 2.261 1.00 95.62 81 ASN A N 1
ATOM 602 C CA . ASN A 1 81 ? -6.652 -0.274 2.648 1.00 95.62 81 ASN A CA 1
ATOM 603 C C . ASN A 1 81 ? -5.557 -1.353 2.542 1.00 95.62 81 ASN A C 1
ATOM 605 O O . ASN A 1 81 ? -4.447 -1.045 2.115 1.00 95.62 81 ASN A O 1
ATOM 609 N N . LYS A 1 82 ? -5.849 -2.629 2.838 1.00 96.12 82 LYS A N 1
ATOM 610 C CA . LYS A 1 82 ? -4.898 -3.736 2.592 1.00 96.12 82 LYS A CA 1
ATOM 611 C C . LYS A 1 82 ? -4.545 -3.869 1.117 1.00 96.12 82 LYS A C 1
ATOM 613 O O . LYS A 1 82 ? -3.373 -4.014 0.769 1.00 96.12 82 LYS A O 1
ATOM 618 N N . MET A 1 83 ? -5.556 -3.806 0.253 1.00 96.00 83 MET A N 1
ATOM 619 C CA . MET A 1 83 ? -5.360 -3.839 -1.193 1.00 96.00 83 MET A CA 1
ATOM 620 C C . MET A 1 83 ? -4.533 -2.643 -1.662 1.00 96.00 83 MET A C 1
ATOM 622 O O . MET A 1 83 ? -3.612 -2.828 -2.453 1.00 96.00 83 MET A O 1
ATOM 626 N N . TRP A 1 84 ? -4.794 -1.447 -1.128 1.00 94.81 84 TRP A N 1
ATOM 627 C CA . TRP A 1 84 ? -4.006 -0.253 -1.434 1.00 94.81 84 TRP A CA 1
ATOM 628 C C . TRP A 1 84 ? -2.525 -0.408 -1.053 1.00 94.81 84 TRP A C 1
ATOM 630 O O . TRP A 1 84 ? -1.661 -0.069 -1.863 1.00 94.81 84 TRP A O 1
ATOM 640 N N . ILE A 1 85 ? -2.210 -0.974 0.122 1.00 94.69 85 ILE A N 1
ATOM 641 C CA . ILE A 1 85 ? -0.821 -1.244 0.548 1.00 94.69 85 ILE A CA 1
ATOM 642 C C . ILE A 1 85 ? -0.128 -2.161 -0.471 1.00 94.69 85 ILE A C 1
ATOM 644 O O . ILE A 1 85 ? 0.949 -1.837 -0.976 1.00 94.69 85 ILE A O 1
ATOM 648 N N . TYR A 1 86 ? -0.772 -3.278 -0.827 1.00 94.81 86 TYR A N 1
ATOM 649 C CA . TYR A 1 86 ? -0.234 -4.220 -1.812 1.00 94.81 86 TYR A CA 1
ATOM 650 C C . TYR A 1 86 ? -0.044 -3.577 -3.193 1.00 94.81 86 TYR A C 1
ATOM 652 O O . TYR A 1 86 ? 1.004 -3.746 -3.823 1.00 94.81 86 TYR A O 1
ATOM 660 N N . LEU A 1 87 ? -1.055 -2.858 -3.687 1.00 95.38 87 LEU A N 1
ATOM 661 C CA . LEU A 1 87 ? -1.018 -2.235 -5.008 1.00 95.38 87 LEU A CA 1
ATOM 662 C C . LEU A 1 87 ? 0.044 -1.138 -5.078 1.00 95.38 87 LEU A C 1
ATOM 664 O O . LEU A 1 87 ? 0.744 -1.055 -6.080 1.00 95.38 87 LEU A O 1
ATOM 668 N N . SER A 1 88 ? 0.231 -0.367 -4.009 1.00 93.88 88 SER A N 1
ATOM 669 C CA . SER A 1 88 ? 1.296 0.636 -3.918 1.00 93.88 88 SER A CA 1
ATOM 670 C C . SER A 1 88 ? 2.685 -0.004 -3.964 1.00 93.88 88 SER A C 1
ATOM 672 O O . SER A 1 88 ? 3.535 0.427 -4.743 1.00 93.88 88 SER A O 1
ATOM 674 N N . GLU A 1 89 ? 2.919 -1.077 -3.201 1.00 94.62 89 GLU A N 1
ATOM 675 C CA . GLU A 1 89 ? 4.206 -1.789 -3.219 1.00 94.62 89 GLU A CA 1
ATOM 676 C C . GLU A 1 89 ? 4.495 -2.424 -4.584 1.00 94.62 89 GLU A C 1
ATOM 678 O O . GLU A 1 89 ? 5.602 -2.331 -5.118 1.00 94.62 89 GLU A O 1
ATOM 683 N N . SER A 1 90 ? 3.503 -3.101 -5.157 1.00 94.62 90 SER A N 1
ATOM 684 C CA . SER A 1 90 ? 3.666 -3.779 -6.442 1.00 94.62 90 SER A CA 1
ATOM 685 C C . SER A 1 90 ? 3.803 -2.784 -7.593 1.00 94.62 90 SER A C 1
ATOM 687 O O . SER A 1 90 ? 4.648 -3.009 -8.456 1.00 94.62 90 SER A O 1
ATOM 689 N N . ALA A 1 91 ? 3.085 -1.656 -7.574 1.00 93.62 91 ALA A N 1
ATOM 690 C CA . ALA A 1 91 ? 3.286 -0.578 -8.540 1.00 93.62 91 ALA A CA 1
ATOM 691 C C . ALA A 1 91 ? 4.701 0.005 -8.444 1.00 93.62 91 ALA A C 1
ATOM 693 O O . ALA A 1 91 ? 5.360 0.164 -9.471 1.00 93.62 91 ALA A O 1
ATOM 694 N N . TYR A 1 92 ? 5.203 0.244 -7.227 1.00 94.00 92 TYR A N 1
ATOM 695 C CA . TYR A 1 92 ? 6.579 0.689 -6.997 1.00 94.00 92 TYR A CA 1
ATOM 696 C C . TYR A 1 92 ? 7.609 -0.299 -7.575 1.00 94.00 92 TYR A C 1
ATOM 698 O O . TYR A 1 92 ? 8.494 0.090 -8.340 1.00 94.00 92 TYR A O 1
ATOM 706 N N . LYS A 1 93 ? 7.471 -1.597 -7.276 1.00 92.88 93 LYS A N 1
ATOM 707 C CA . LYS A 1 93 ? 8.360 -2.648 -7.805 1.00 92.88 93 LYS A CA 1
ATOM 708 C C . LYS A 1 93 ? 8.312 -2.742 -9.331 1.00 92.88 93 LYS A C 1
ATOM 710 O O . LYS A 1 93 ? 9.362 -2.843 -9.958 1.00 92.88 93 LYS A O 1
ATOM 715 N N . ILE A 1 94 ? 7.121 -2.681 -9.929 1.00 93.12 94 ILE A N 1
ATOM 716 C CA . ILE A 1 94 ? 6.964 -2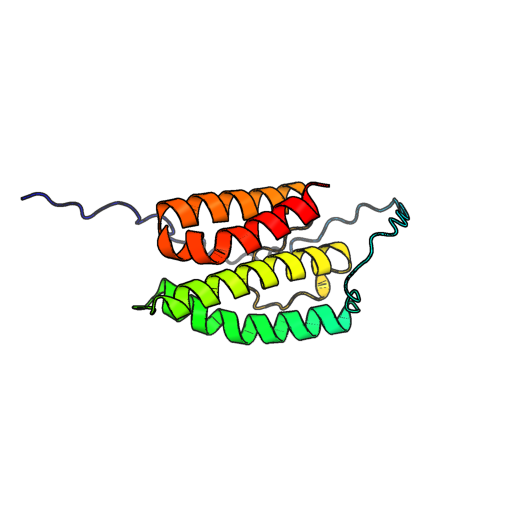.687 -11.390 1.00 93.12 94 ILE A CA 1
ATOM 717 C C . ILE A 1 94 ? 7.638 -1.447 -11.986 1.00 93.12 94 ILE A C 1
ATOM 719 O O . ILE A 1 94 ? 8.442 -1.594 -12.898 1.00 93.12 94 ILE A O 1
ATOM 723 N N . CYS A 1 95 ? 7.411 -0.250 -11.431 1.00 91.00 95 CYS A N 1
ATOM 724 C CA . CYS A 1 95 ? 8.035 0.995 -11.903 1.00 91.00 95 CYS A CA 1
ATOM 725 C C . CYS A 1 95 ? 9.562 0.953 -11.883 1.00 91.00 95 CYS A C 1
ATOM 727 O O . CYS A 1 95 ? 10.204 1.498 -12.778 1.00 91.00 95 CYS A O 1
ATOM 729 N N . LYS A 1 96 ? 10.147 0.314 -10.866 1.00 89.50 96 LYS A N 1
ATOM 730 C CA . LYS A 1 96 ? 11.601 0.157 -10.739 1.00 89.50 96 LYS A CA 1
ATOM 731 C C . LYS A 1 96 ? 12.212 -0.727 -11.827 1.00 89.50 96 LYS A C 1
ATOM 733 O O . LYS A 1 96 ? 13.408 -0.596 -12.078 1.00 89.50 96 LYS A O 1
ATOM 738 N N . ILE A 1 97 ? 11.424 -1.618 -12.430 1.00 90.62 97 ILE A N 1
ATOM 739 C CA . ILE A 1 97 ? 11.878 -2.576 -13.444 1.00 90.62 97 ILE A CA 1
ATOM 740 C C . ILE A 1 97 ? 11.460 -2.116 -14.845 1.00 90.62 97 ILE A C 1
ATOM 742 O O . ILE A 1 97 ? 12.309 -1.959 -15.718 1.00 90.62 97 ILE A O 1
ATOM 746 N N . ASP A 1 98 ? 10.160 -1.911 -15.059 1.00 90.12 98 ASP A N 1
ATOM 747 C CA . ASP A 1 98 ? 9.558 -1.493 -16.325 1.00 90.12 98 ASP A CA 1
ATOM 748 C C . ASP A 1 98 ? 8.180 -0.850 -16.079 1.00 90.12 98 ASP A C 1
ATOM 750 O O . ASP A 1 98 ? 7.151 -1.526 -15.983 1.00 90.12 98 ASP A O 1
ATOM 754 N N . ALA A 1 99 ? 8.148 0.482 -16.007 1.00 88.69 99 ALA A N 1
ATOM 755 C CA . ALA A 1 99 ? 6.917 1.242 -15.794 1.00 88.69 99 ALA A CA 1
ATOM 756 C C . ALA A 1 99 ? 5.870 1.046 -16.908 1.00 88.69 99 ALA A C 1
ATOM 758 O O . ALA A 1 99 ? 4.677 1.205 -16.651 1.00 88.69 99 ALA A O 1
ATOM 759 N N . SER A 1 100 ? 6.278 0.650 -18.122 1.00 90.44 100 SER A N 1
ATOM 760 C CA . SER A 1 100 ? 5.345 0.412 -19.236 1.00 90.44 100 SER A CA 1
ATOM 761 C C . SER A 1 100 ? 4.435 -0.801 -19.014 1.00 90.44 100 SER A C 1
ATOM 763 O O . SER A 1 100 ? 3.448 -0.982 -19.725 1.00 90.44 100 SER A O 1
ATOM 765 N N . LYS A 1 101 ? 4.752 -1.639 -18.019 1.00 92.00 101 LYS A N 1
ATOM 766 C CA . LYS A 1 101 ? 3.971 -2.827 -17.659 1.00 92.00 101 LYS A CA 1
ATOM 767 C C . LYS A 1 101 ? 2.821 -2.541 -16.701 1.00 92.00 101 LYS A C 1
ATOM 769 O O . LYS A 1 101 ? 2.015 -3.446 -16.460 1.00 92.00 101 LYS A O 1
ATOM 774 N N . LEU A 1 102 ? 2.735 -1.329 -16.152 1.00 90.06 102 LEU A N 1
ATOM 775 C CA . LEU A 1 102 ? 1.614 -0.954 -15.301 1.00 90.06 102 LEU A CA 1
ATOM 776 C C . LEU A 1 102 ? 0.292 -0.953 -16.084 1.00 90.06 102 LEU A C 1
ATOM 778 O O . LEU A 1 102 ? 0.275 -0.620 -17.270 1.00 90.06 102 LEU A O 1
ATOM 782 N N . PRO A 1 103 ? -0.830 -1.322 -15.446 1.00 87.38 103 PRO A N 1
ATOM 783 C CA . PRO A 1 103 ? -2.143 -1.210 -16.069 1.00 87.38 103 PRO A CA 1
ATOM 784 C C . PRO A 1 103 ? -2.504 0.254 -16.358 1.00 87.38 103 PRO A C 1
ATOM 786 O O . PRO A 1 103 ? -2.364 1.115 -15.494 1.00 87.38 103 PRO A O 1
ATOM 789 N N . GLU A 1 104 ? -3.043 0.531 -17.547 1.00 82.25 104 GLU A N 1
ATOM 790 C CA . GLU A 1 104 ? -3.466 1.888 -17.943 1.00 82.25 104 GLU A CA 1
ATOM 791 C C . GLU A 1 104 ? -4.601 2.450 -17.069 1.00 82.25 104 GLU A C 1
ATOM 793 O O . GLU A 1 104 ? -4.743 3.661 -16.929 1.00 82.25 104 GLU A O 1
ATOM 798 N N . ASN A 1 105 ? -5.421 1.576 -16.480 1.00 77.38 105 ASN A N 1
ATOM 799 C CA . ASN A 1 105 ? -6.575 1.930 -15.652 1.00 77.38 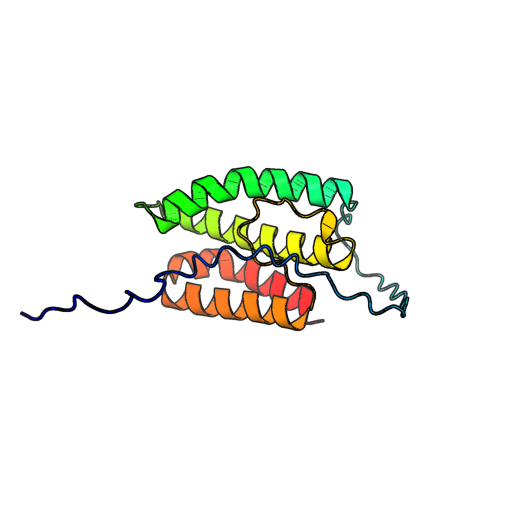105 ASN A CA 1
ATOM 800 C C . ASN A 1 105 ? -6.242 2.066 -14.158 1.00 77.38 105 ASN A C 1
ATOM 802 O O . ASN A 1 105 ? -7.152 2.059 -13.327 1.00 77.38 105 ASN A O 1
ATOM 806 N N . GLN A 1 106 ? -4.963 2.129 -13.796 1.00 83.00 106 GLN A N 1
ATOM 807 C CA . GLN A 1 106 ? -4.568 2.184 -12.400 1.00 83.00 106 GLN A CA 1
ATOM 808 C C . GLN A 1 106 ? -4.891 3.535 -11.746 1.00 83.00 106 GLN A C 1
ATOM 810 O O . GLN A 1 106 ? -4.560 4.593 -12.271 1.00 83.00 106 GLN A O 1
ATOM 815 N N . THR A 1 107 ? -5.497 3.480 -10.556 1.00 75.75 107 THR A N 1
ATOM 816 C CA . THR A 1 107 ? -5.782 4.646 -9.702 1.00 75.75 107 THR A CA 1
ATOM 817 C C . THR A 1 107 ? -4.665 4.956 -8.700 1.00 75.75 107 THR A C 1
ATOM 819 O O . THR A 1 107 ? -4.613 6.051 -8.147 1.00 75.75 107 THR A O 1
ATOM 822 N N . ILE A 1 108 ? -3.733 4.021 -8.487 1.00 82.44 108 ILE A N 1
ATOM 823 C CA . ILE A 1 108 ? -2.569 4.208 -7.613 1.00 82.44 108 ILE A CA 1
ATOM 824 C C . ILE A 1 108 ? -1.495 5.012 -8.338 1.00 82.44 108 ILE A C 1
ATOM 826 O O . ILE A 1 108 ? -1.132 4.710 -9.473 1.00 82.44 108 ILE A O 1
ATOM 830 N N . ILE A 1 109 ? -0.942 6.007 -7.652 1.00 81.56 109 ILE A N 1
ATOM 831 C CA . ILE A 1 109 ? 0.126 6.839 -8.198 1.00 81.56 109 ILE A CA 1
ATOM 832 C C . ILE A 1 109 ? 1.389 5.977 -8.371 1.00 81.56 109 ILE A C 1
ATOM 834 O O . ILE A 1 109 ? 1.881 5.425 -7.384 1.00 81.56 109 ILE A O 1
ATOM 838 N N . PRO A 1 110 ? 1.941 5.859 -9.591 1.00 81.44 110 PRO A N 1
ATOM 839 C CA . PRO A 1 110 ? 3.197 5.158 -9.804 1.00 81.44 110 PRO A CA 1
ATOM 840 C C . PRO A 1 110 ? 4.350 5.974 -9.217 1.00 81.44 110 PRO A C 1
ATOM 842 O O . PRO A 1 110 ? 4.626 7.089 -9.657 1.00 81.44 110 PRO A O 1
ATOM 845 N N . LEU A 1 111 ? 5.025 5.415 -8.214 1.00 87.25 111 LEU A N 1
ATOM 846 C CA . LEU A 1 111 ? 6.189 6.022 -7.568 1.00 87.25 111 LEU A CA 1
ATOM 847 C C . LEU A 1 111 ? 7.447 5.277 -8.015 1.00 87.25 111 LEU A C 1
ATOM 849 O O . LEU A 1 111 ? 7.472 4.047 -8.017 1.00 87.25 111 LEU A O 1
ATOM 853 N N . ASN A 1 112 ? 8.492 6.010 -8.400 1.00 80.69 112 ASN A N 1
ATOM 854 C CA . ASN A 1 112 ? 9.740 5.427 -8.908 1.00 80.69 112 ASN A CA 1
ATOM 855 C C . ASN A 1 112 ? 10.936 5.628 -7.958 1.00 80.69 112 ASN A C 1
ATOM 857 O O . ASN A 1 112 ? 11.964 4.963 -8.120 1.00 80.69 112 ASN A O 1
ATOM 861 N N . SER A 1 113 ? 10.797 6.483 -6.939 1.00 89.94 113 SER A N 1
ATOM 862 C CA . SER A 1 113 ? 11.793 6.684 -5.887 1.00 89.94 113 SER A CA 1
ATOM 863 C C . SER A 1 113 ? 11.369 6.032 -4.569 1.00 89.94 113 SER A C 1
ATOM 865 O O . SER A 1 113 ? 10.184 5.931 -4.234 1.00 89.94 113 SER A O 1
ATOM 867 N N . LYS A 1 114 ? 12.359 5.550 -3.809 1.00 92.62 114 LYS A N 1
ATOM 868 C CA . LYS A 1 114 ? 12.131 4.928 -2.496 1.00 92.62 114 LYS A CA 1
ATOM 869 C C . LYS A 1 114 ? 11.607 5.966 -1.502 1.00 92.62 114 LYS A C 1
ATOM 871 O O . LYS A 1 114 ? 10.740 5.672 -0.684 1.00 92.62 114 LYS A O 1
ATOM 876 N N . GLU A 1 115 ? 12.113 7.189 -1.605 1.00 93.81 115 GLU A N 1
ATOM 877 C CA . GLU A 1 115 ? 11.780 8.328 -0.759 1.00 93.81 115 GLU A CA 1
ATOM 878 C C . GLU A 1 115 ? 10.313 8.739 -0.910 1.00 93.81 115 GLU A C 1
ATOM 880 O O . GLU A 1 115 ? 9.623 8.905 0.097 1.00 93.81 115 GLU A O 1
ATOM 885 N N . GLU A 1 116 ? 9.812 8.860 -2.143 1.00 92.19 116 GLU A N 1
ATOM 886 C CA . GLU A 1 116 ? 8.403 9.185 -2.388 1.00 92.19 116 GLU A CA 1
ATOM 887 C C . GLU A 1 116 ? 7.482 8.054 -1.939 1.00 92.19 116 GLU A C 1
ATOM 889 O O . GLU A 1 116 ? 6.447 8.321 -1.329 1.00 92.19 116 GLU A O 1
ATOM 894 N N . PHE A 1 117 ? 7.875 6.797 -2.170 1.00 93.06 117 PHE A N 1
ATOM 895 C CA . PHE A 1 117 ? 7.110 5.641 -1.708 1.00 93.06 117 PHE A CA 1
ATOM 896 C C . PHE A 1 117 ? 6.982 5.615 -0.179 1.00 93.06 117 PHE A C 1
ATOM 898 O O . PHE A 1 117 ? 5.876 5.548 0.358 1.00 93.06 117 PHE A O 1
ATOM 905 N N . LEU A 1 118 ? 8.096 5.774 0.541 1.00 94.69 118 LEU A N 1
ATOM 906 C CA . LEU A 1 118 ? 8.088 5.871 2.002 1.00 94.69 118 LEU A CA 1
ATOM 907 C C . LEU A 1 118 ? 7.282 7.067 2.507 1.00 94.69 118 LEU A C 1
ATOM 909 O O . LEU A 1 118 ? 6.615 6.961 3.538 1.00 94.69 118 LEU A O 1
ATOM 913 N N . LYS A 1 119 ? 7.360 8.210 1.820 1.00 94.44 119 LYS A N 1
ATOM 914 C CA . LYS A 1 119 ? 6.562 9.387 2.164 1.00 94.44 119 LYS A CA 1
ATOM 915 C C . LYS A 1 119 ? 5.070 9.085 2.015 1.00 94.44 119 LYS A C 1
ATOM 917 O O . LYS A 1 119 ? 4.326 9.337 2.954 1.00 94.44 119 LYS A O 1
ATOM 922 N N . SER A 1 120 ? 4.658 8.488 0.898 1.00 93.06 120 SER A N 1
ATOM 923 C CA . SER A 1 120 ? 3.265 8.107 0.648 1.00 93.06 120 SER A CA 1
ATOM 924 C C . SER A 1 120 ? 2.725 7.148 1.714 1.00 93.06 120 SER A C 1
ATOM 926 O O . SER A 1 120 ? 1.636 7.378 2.232 1.00 93.06 120 SER A O 1
ATOM 928 N N . LEU A 1 121 ? 3.505 6.140 2.124 1.00 94.81 121 LEU A N 1
ATOM 929 C CA . LEU A 1 121 ? 3.118 5.237 3.216 1.00 94.81 121 LEU A CA 1
ATOM 930 C C . LEU A 1 121 ? 2.945 5.973 4.552 1.00 94.81 121 LEU A C 1
ATOM 932 O O . LEU A 1 121 ? 1.988 5.719 5.278 1.00 94.81 121 LEU A O 1
ATOM 936 N N . LYS A 1 122 ? 3.866 6.881 4.894 1.00 95.38 122 LYS A N 1
ATOM 937 C CA . LYS A 1 122 ? 3.809 7.647 6.152 1.00 95.38 122 LYS A CA 1
ATOM 938 C C . LYS A 1 122 ? 2.635 8.621 6.181 1.00 95.38 122 LYS A C 1
ATOM 940 O O . LYS A 1 122 ? 2.003 8.756 7.228 1.00 95.38 122 LYS A O 1
ATOM 945 N N . ASP A 1 123 ? 2.350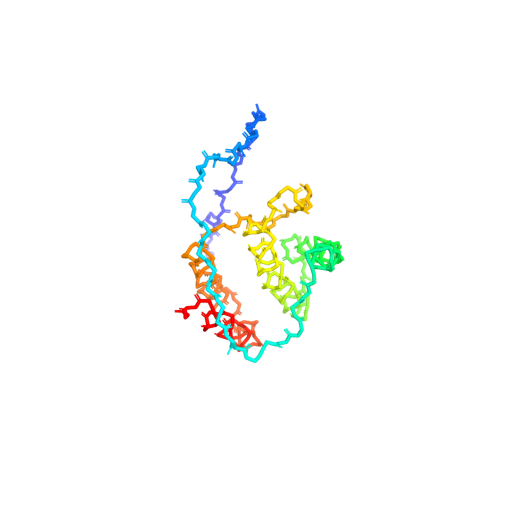 9.267 5.055 1.00 95.31 123 ASP A N 1
ATOM 946 C CA . ASP A 1 123 ? 1.190 10.144 4.905 1.00 95.31 123 ASP A CA 1
ATOM 947 C C . ASP A 1 123 ? -0.105 9.329 5.046 1.00 95.31 123 ASP A C 1
ATOM 949 O O . ASP A 1 123 ? -0.929 9.658 5.891 1.00 95.31 123 ASP A O 1
ATOM 953 N N . ALA A 1 124 ? -0.218 8.182 4.364 1.00 93.31 124 ALA A N 1
ATOM 954 C CA . ALA A 1 124 ? -1.369 7.285 4.500 1.00 93.31 124 ALA A CA 1
ATOM 955 C C . ALA A 1 124 ? -1.576 6.796 5.945 1.00 93.31 124 ALA A C 1
ATOM 957 O O . ALA A 1 124 ? -2.701 6.765 6.438 1.00 93.31 124 ALA A O 1
ATOM 958 N N . VAL A 1 125 ? -0.499 6.457 6.666 1.00 94.81 125 VAL A N 1
ATOM 959 C CA . VAL A 1 125 ? -0.573 6.109 8.097 1.00 94.81 125 VAL A CA 1
ATOM 960 C C . VAL A 1 125 ? -1.113 7.269 8.925 1.00 94.81 125 VAL A C 1
ATOM 962 O O . VAL A 1 125 ? -1.909 7.048 9.838 1.00 94.81 125 VAL A O 1
ATOM 965 N N . LYS A 1 126 ? -0.649 8.493 8.661 1.00 96.12 126 LYS A N 1
ATOM 966 C CA . LYS A 1 126 ? -1.095 9.682 9.386 1.00 96.12 126 LYS A CA 1
ATOM 967 C C . LYS A 1 126 ? -2.582 9.938 9.133 1.00 96.12 126 LYS A C 1
ATOM 969 O O . LYS A 1 126 ? -3.330 10.060 10.100 1.00 96.12 126 LYS A O 1
ATOM 974 N N . ASP A 1 127 ? -2.998 9.947 7.874 1.00 93.56 127 ASP A N 1
ATOM 975 C CA . ASP A 1 127 ? -4.382 10.215 7.486 1.00 93.56 127 ASP A CA 1
ATOM 976 C C . ASP A 1 127 ? -5.314 9.131 8.051 1.00 93.56 127 ASP A C 1
ATOM 978 O O . ASP A 1 127 ? -6.307 9.437 8.707 1.00 93.56 127 ASP A O 1
ATOM 982 N N . LEU A 1 128 ? -4.934 7.851 7.948 1.00 93.81 128 LEU A N 1
ATOM 983 C CA . LEU A 1 128 ? -5.737 6.746 8.478 1.00 93.81 128 LEU A CA 1
ATOM 984 C C . LEU A 1 128 ? -5.852 6.776 10.011 1.00 93.81 128 LEU A C 1
ATOM 986 O O . LEU A 1 128 ? -6.907 6.441 10.551 1.00 93.81 128 LEU A O 1
ATOM 990 N N . LYS A 1 129 ? -4.799 7.196 10.727 1.00 94.69 129 LYS A N 1
ATOM 991 C CA . LYS A 1 129 ? -4.846 7.406 12.187 1.00 94.69 129 LYS A CA 1
ATOM 992 C C . LYS A 1 12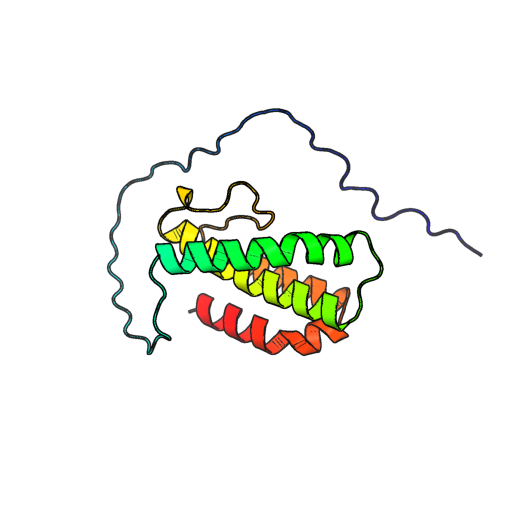9 ? -5.841 8.489 12.585 1.00 94.69 129 LYS A C 1
ATOM 994 O O . LYS A 1 129 ? -6.452 8.367 13.643 1.00 94.69 129 LYS A O 1
ATOM 999 N N . GLU A 1 130 ? -5.950 9.552 11.794 1.00 94.75 130 GLU A N 1
ATOM 1000 C CA . GLU A 1 130 ? -6.820 10.695 12.081 1.00 94.75 130 GLU A CA 1
ATOM 1001 C C . GLU A 1 130 ? -8.273 10.411 11.672 1.00 94.75 130 GLU A C 1
ATOM 1003 O O . GLU A 1 130 ? -9.196 10.660 12.449 1.00 94.75 130 GLU A O 1
ATOM 1008 N N . GLU A 1 131 ? -8.482 9.844 10.485 1.00 93.31 131 GLU A N 1
ATOM 1009 C CA . GLU A 1 131 ? -9.807 9.662 9.886 1.00 93.31 131 GLU A CA 1
ATOM 1010 C C . GLU A 1 131 ? -10.488 8.350 10.285 1.00 93.31 131 GLU A C 1
ATOM 1012 O O . GLU A 1 131 ? -11.716 8.271 10.347 1.00 93.31 131 GLU A O 1
ATOM 1017 N N . SER A 1 132 ? -9.720 7.286 10.528 1.00 93.38 132 SER A N 1
ATOM 1018 C CA . SER A 1 132 ? -10.255 5.956 10.845 1.00 93.38 132 SER A CA 1
ATOM 1019 C C . SER A 1 132 ? -9.345 5.178 11.808 1.00 93.38 132 SER A C 1
ATOM 1021 O O . SER A 1 132 ? -8.799 4.134 11.432 1.00 93.38 132 SER A O 1
ATOM 1023 N N . PRO A 1 133 ? -9.224 5.617 13.081 1.00 95.81 133 PRO A N 1
ATOM 1024 C CA . PRO A 1 133 ? -8.318 5.010 14.062 1.00 95.81 133 PRO A CA 1
ATOM 1025 C C . PRO A 1 133 ? -8.497 3.493 14.220 1.00 95.81 133 PRO A C 1
ATOM 1027 O O . PRO A 1 133 ? -7.524 2.757 14.347 1.00 95.81 133 PRO A O 1
ATOM 1030 N N . GLU A 1 134 ? -9.738 3.002 14.169 1.00 96.69 134 GLU A N 1
ATOM 1031 C CA . GLU A 1 134 ? -10.042 1.570 14.288 1.00 96.69 134 GLU A CA 1
ATOM 1032 C C . GLU A 1 134 ? -9.521 0.754 13.095 1.00 96.69 134 GLU A C 1
ATOM 1034 O O . GLU A 1 134 ? -9.056 -0.372 13.270 1.00 96.69 134 GLU A O 1
ATO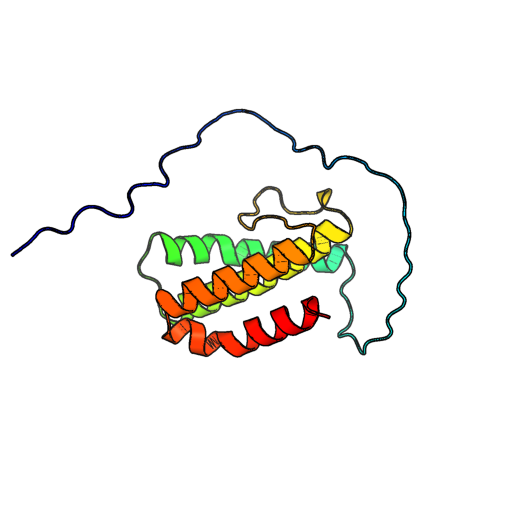M 1039 N N . VAL A 1 135 ? -9.564 1.321 11.883 1.00 96.88 135 VAL A N 1
ATOM 1040 C CA . VAL A 1 135 ? -9.000 0.694 10.677 1.00 96.88 135 VAL A CA 1
ATOM 1041 C C . VAL A 1 135 ? -7.476 0.731 10.751 1.00 96.88 135 VAL A C 1
ATOM 1043 O O . VAL A 1 135 ? -6.829 -0.280 10.477 1.00 96.88 135 VAL A O 1
ATOM 1046 N N . TYR A 1 136 ? -6.896 1.851 11.194 1.00 96.88 136 TYR A N 1
ATOM 1047 C CA . TYR A 1 136 ? -5.458 1.947 11.440 1.00 96.88 136 TYR A CA 1
ATOM 1048 C C . TYR A 1 136 ? -4.974 0.868 12.418 1.00 96.88 136 TYR A C 1
ATOM 1050 O O . TYR A 1 136 ? -3.986 0.192 12.141 1.00 96.88 136 TYR A O 1
ATOM 1058 N N . GLU A 1 137 ? -5.677 0.637 13.528 1.00 97.69 137 GLU A N 1
ATOM 1059 C CA . GLU A 1 137 ? -5.267 -0.367 14.514 1.00 97.69 137 GLU A CA 1
ATOM 1060 C C . GLU A 1 137 ? -5.191 -1.792 13.944 1.00 97.69 137 GLU A C 1
ATOM 1062 O O . GLU A 1 137 ? -4.335 -2.572 14.383 1.00 97.69 137 GLU A O 1
ATOM 1067 N N . GLN A 1 138 ? -6.030 -2.112 12.950 1.00 97.88 138 GLN A N 1
ATOM 1068 C CA . GLN A 1 138 ? -5.987 -3.384 12.219 1.00 97.88 138 GLN A CA 1
ATOM 1069 C C . GLN A 1 138 ? -4.802 -3.479 11.252 1.00 97.88 138 GLN A C 1
ATOM 1071 O O . GLN A 1 138 ? -4.327 -4.582 10.991 1.00 97.88 138 GLN A O 1
ATOM 1076 N N . LEU A 1 139 ? -4.329 -2.349 10.721 1.00 96.75 139 LEU A N 1
ATOM 1077 C CA . LEU A 1 139 ? -3.351 -2.299 9.626 1.00 96.75 139 LEU A CA 1
ATOM 1078 C C . LEU A 1 139 ? -1.970 -1.798 10.034 1.00 96.75 139 LEU A C 1
ATOM 1080 O O . LEU A 1 139 ? -1.038 -1.895 9.239 1.00 96.75 139 LEU A O 1
ATOM 1084 N N . LYS A 1 140 ? -1.799 -1.296 11.261 1.00 96.31 140 LYS A N 1
ATOM 1085 C CA . LYS A 1 140 ? -0.530 -0.718 11.727 1.00 96.31 140 LYS A CA 1
ATOM 1086 C C . LYS A 1 140 ? 0.663 -1.643 11.496 1.00 96.31 140 LYS A C 1
ATOM 1088 O O . LYS A 1 140 ? 1.693 -1.196 11.021 1.00 96.31 140 LYS A O 1
ATOM 1093 N N . ASN A 1 141 ? 0.489 -2.946 11.724 1.00 95.81 141 ASN A N 1
ATOM 1094 C CA . ASN A 1 141 ? 1.558 -3.922 11.538 1.00 95.81 141 ASN A CA 1
ATOM 1095 C C . ASN A 1 141 ? 1.917 -4.113 10.056 1.00 95.81 141 ASN A C 1
ATOM 1097 O O . ASN A 1 141 ? 3.075 -4.381 9.750 1.00 95.81 141 ASN A O 1
ATOM 1101 N N . ASP A 1 142 ? 0.946 -4.001 9.146 1.00 94.75 142 ASP A N 1
ATOM 1102 C CA . ASP A 1 142 ? 1.186 -4.117 7.705 1.00 94.75 142 ASP A CA 1
ATOM 1103 C C . ASP A 1 142 ? 1.942 -2.881 7.196 1.00 94.75 142 ASP A C 1
ATOM 1105 O O . ASP A 1 142 ? 2.940 -3.011 6.484 1.00 94.75 142 ASP A O 1
ATOM 1109 N N . PHE A 1 143 ? 1.538 -1.688 7.646 1.00 95.38 143 PHE A N 1
ATOM 1110 C CA . PHE A 1 143 ? 2.258 -0.445 7.374 1.00 95.38 143 PHE A CA 1
ATOM 1111 C C . PHE A 1 143 ? 3.671 -0.441 7.962 1.00 95.38 143 PHE A C 1
ATOM 1113 O O . PHE A 1 143 ? 4.616 -0.116 7.247 1.00 95.38 143 PHE A O 1
ATOM 1120 N N . ASP A 1 144 ? 3.836 -0.828 9.228 1.00 95.00 144 ASP A N 1
ATOM 1121 C CA . ASP A 1 144 ? 5.134 -0.838 9.909 1.00 95.00 144 ASP A CA 1
ATOM 1122 C C . ASP A 1 144 ? 6.115 -1.778 9.205 1.00 95.00 144 ASP A C 1
ATOM 1124 O O . ASP A 1 144 ? 7.240 -1.380 8.904 1.00 95.00 144 ASP A O 1
ATOM 1128 N N . LYS A 1 145 ? 5.673 -2.994 8.850 1.00 94.69 145 LYS A N 1
ATOM 1129 C CA . LYS A 1 145 ? 6.486 -3.942 8.073 1.00 94.69 145 LYS A CA 1
ATOM 1130 C C . LYS A 1 145 ? 6.906 -3.363 6.729 1.00 94.69 145 LYS A C 1
ATOM 1132 O O . LYS A 1 145 ? 8.057 -3.522 6.325 1.00 94.69 145 LYS A O 1
ATOM 1137 N N . MET A 1 146 ? 5.986 -2.705 6.025 1.00 94.00 146 MET A N 1
ATOM 1138 C CA . MET A 1 146 ? 6.289 -2.141 4.715 1.00 94.00 146 MET A CA 1
ATOM 1139 C C . MET A 1 146 ? 7.245 -0.951 4.817 1.00 94.00 146 MET A C 1
ATOM 1141 O O . MET A 1 146 ? 8.221 -0.878 4.076 1.00 94.00 146 MET A O 1
ATOM 1145 N N . ILE A 1 147 ? 7.025 -0.052 5.773 1.00 94.94 147 ILE A N 1
ATOM 1146 C CA . ILE A 1 147 ? 7.921 1.076 6.030 1.00 94.94 147 ILE A CA 1
ATOM 1147 C C . ILE A 1 147 ? 9.308 0.568 6.429 1.00 94.94 147 ILE A C 1
ATOM 1149 O O . ILE A 1 147 ? 10.298 1.067 5.895 1.00 94.94 147 ILE A O 1
ATOM 1153 N N . GLU A 1 148 ? 9.407 -0.425 7.316 1.00 95.25 148 GLU A N 1
ATOM 1154 C CA . GLU A 1 148 ? 10.691 -1.003 7.725 1.00 95.25 148 GLU A CA 1
ATOM 1155 C C . GLU A 1 148 ? 11.443 -1.597 6.530 1.00 95.25 148 GLU A C 1
ATOM 1157 O O . GLU A 1 148 ? 12.622 -1.295 6.338 1.00 95.25 148 GLU A O 1
ATOM 1162 N N . LYS A 1 149 ? 10.751 -2.384 5.697 1.00 93.31 149 LYS A N 1
ATOM 1163 C CA . LYS A 1 149 ? 11.319 -3.029 4.506 1.00 93.31 149 LYS A CA 1
ATOM 1164 C C . LYS A 1 149 ? 11.998 -2.038 3.562 1.00 93.31 149 LYS A C 1
ATOM 1166 O O . LYS A 1 149 ? 13.064 -2.337 3.042 1.00 93.31 149 LYS A O 1
ATOM 1171 N N . TYR A 1 150 ? 11.396 -0.871 3.348 1.00 91.06 150 TYR A N 1
ATOM 1172 C CA . TYR A 1 150 ? 11.905 0.122 2.398 1.00 91.06 150 TYR A CA 1
ATOM 1173 C C . TYR A 1 150 ? 12.720 1.248 3.046 1.00 91.06 150 TYR A C 1
ATOM 1175 O O . TYR A 1 150 ? 13.265 2.087 2.333 1.00 91.06 150 TYR A O 1
ATOM 1183 N N . SER A 1 151 ? 12.822 1.283 4.378 1.00 89.62 151 SER A N 1
ATOM 1184 C CA . SER A 1 151 ? 13.654 2.259 5.103 1.00 89.62 151 SER A CA 1
ATOM 1185 C C . SER A 1 151 ? 15.109 1.814 5.277 1.00 89.62 151 SER A C 1
ATOM 1187 O O . SER A 1 151 ? 15.936 2.632 5.678 1.00 89.62 151 SER A O 1
ATOM 1189 N N . LYS A 1 152 ? 15.409 0.543 4.998 1.00 77.94 152 LYS A N 1
ATOM 1190 C CA . LYS A 1 152 ? 16.770 0.001 4.896 1.00 77.94 152 LYS A CA 1
ATOM 1191 C C . LYS A 1 152 ? 17.370 0.361 3.533 1.00 77.94 152 LYS A C 1
ATOM 1193 O O . LYS A 1 152 ? 18.579 0.655 3.492 1.00 77.94 152 LYS A O 1
#

Sequence (152 aa):
MKKLLSLLGAMGMVATSSSVAVACGNDDTKKDSDSGNETSEPELSLDELVAKHKEMLDKYVPLEKIVVDGEPTFEQRVECNKMWIYLSESAYKICKIDASKLPENQTIIPLNSKEEFLKSLKDAVKDLKEESPEVYEQLKNDFDKMIEKYSK

InterPro domains:
  IPR054816 Mollicutes-type lipoprotein signal peptide region [NF038029] (1-24)
  IPR054816 Mollicutes-type lipoprotein signal peptide region [NF045726] (2-27)

Foldseek 3Di:
DDDDDDPPPPPPDDPDPDPPPVPPDDDDDDPDPPPDPDPDDPDDDLVRLLVVLVVLQVVQVVLVCCVVVHDDDLVSLLSNVVSLLSNLVSLQVNLCPPNVSHDPPDPHDRDPDLVVSLVVLVVVLVCCCVPPVPSSVVCVVVSVVSNVVSVD